Protein AF-A0A947HI06-F1 (afdb_monomer_lite)

Foldseek 3Di:
DDDDDDDDDDDDDDDDDDDPDDDDDDPPPPPPPPPPVPDPDPPDDPPPDDDDFDDDPPPVVVRVVVVVVVCVVVCVVVVCVVPPDDDDPVRVVVVVVVVVVVVVVVVVVVVVD

Secondary structure (DSSP, 8-state):
-------------------------------------------S------------TT-HHHHHHHHHHHHHHHTHHHHHHHHTS---HHHHHHHHHHHHHHHHHHHHHHH--

pLDDT: mean 72.9, std 17.94, range [40.53, 94.62]

Radius of gyration: 32.02 Å; chains: 1; bounding box: 57×72×74 Å

Sequence (113 aa):
MRKNTEESIESVDRGQDGPSGGDRGGDRPRRSGGSDRPKPQKRGDGQLRPLEIVVVDGDVERAIRALKREVGKEGILKALKRKRYYEKPSEARKRKQREAVRRRRRAERRTRK

Structure (mmCIF, N/CA/C/O backbone):
data_AF-A0A947HI06-F1
#
_entry.id   AF-A0A947HI06-F1
#
loop_
_atom_site.group_PDB
_atom_site.id
_atom_site.type_symbol
_atom_site.label_atom_id
_atom_site.label_alt_id
_atom_site.label_comp_id
_atom_site.label_asym_id
_atom_site.label_entity_id
_atom_site.label_seq_id
_atom_site.pdbx_PDB_ins_code
_atom_site.Cartn_x
_atom_site.Cartn_y
_atom_site.Cartn_z
_atom_site.occupancy
_atom_site.B_iso_or_equiv
_atom_site.auth_seq_id
_atom_site.auth_comp_id
_atom_site.auth_asym_id
_atom_site.auth_atom_id
_atom_site.pdbx_PDB_model_num
ATOM 1 N N . MET A 1 1 ? 15.960 53.984 47.310 1.00 40.53 1 MET A N 1
ATOM 2 C CA . MET A 1 1 ? 14.924 54.658 48.126 1.00 40.53 1 MET A CA 1
ATOM 3 C C . MET A 1 1 ? 13.952 55.367 47.194 1.00 40.53 1 MET A C 1
ATOM 5 O O . MET A 1 1 ? 14.369 55.860 46.159 1.00 40.53 1 MET A O 1
ATOM 9 N N . ARG A 1 2 ? 12.669 55.285 47.553 1.00 48.25 2 ARG A N 1
ATOM 10 C CA . ARG A 1 2 ? 11.437 55.608 46.810 1.00 48.25 2 ARG A CA 1
ATOM 11 C C . ARG A 1 2 ? 11.414 57.024 46.231 1.00 48.25 2 ARG A C 1
ATOM 13 O O . ARG A 1 2 ? 11.867 57.907 46.948 1.00 48.25 2 ARG A O 1
ATOM 20 N N . LYS A 1 3 ? 10.728 57.220 45.092 1.00 56.31 3 LYS A N 1
ATOM 21 C CA . LYS A 1 3 ? 9.552 58.114 44.966 1.00 56.31 3 LYS A CA 1
ATOM 22 C C . LYS A 1 3 ? 8.617 57.600 43.861 1.00 56.31 3 LYS A C 1
ATOM 24 O O . LYS A 1 3 ? 9.031 57.471 42.716 1.00 56.31 3 LYS A O 1
ATOM 29 N N . ASN A 1 4 ? 7.389 57.286 44.262 1.00 53.38 4 ASN A N 1
ATOM 30 C CA . ASN A 1 4 ? 6.222 57.148 43.397 1.00 53.38 4 ASN A CA 1
ATOM 31 C C . ASN A 1 4 ? 5.568 58.531 43.269 1.00 53.38 4 ASN A C 1
ATOM 33 O O . ASN A 1 4 ? 5.552 59.264 44.258 1.00 53.38 4 ASN A O 1
ATOM 37 N N . THR A 1 5 ? 4.985 58.809 42.108 1.00 63.81 5 THR A N 1
ATOM 38 C CA . THR A 1 5 ? 3.929 59.806 41.842 1.00 63.81 5 THR A CA 1
ATOM 39 C C . THR A 1 5 ? 3.149 59.229 40.656 1.00 63.81 5 THR A C 1
ATOM 41 O O . THR A 1 5 ? 3.740 59.005 39.604 1.00 63.81 5 THR A O 1
ATOM 44 N N . GLU A 1 6 ? 2.022 58.566 40.914 1.00 53.69 6 GLU A N 1
ATOM 45 C CA . GLU A 1 6 ? 0.669 59.126 40.750 1.00 53.69 6 GLU A CA 1
ATOM 46 C C . GLU A 1 6 ? 0.351 59.478 39.295 1.00 53.69 6 GLU A C 1
ATOM 48 O O . GLU A 1 6 ? 0.750 60.523 38.804 1.00 53.69 6 GLU A O 1
ATOM 53 N N . GLU A 1 7 ? -0.432 58.615 38.647 1.00 55.97 7 GLU A N 1
ATOM 54 C CA . GLU A 1 7 ? -1.573 59.074 37.858 1.00 55.97 7 GLU A CA 1
ATOM 55 C C . GLU A 1 7 ? -2.698 58.041 37.988 1.00 55.97 7 GLU A C 1
ATOM 57 O O . GLU A 1 7 ? -2.598 56.883 37.579 1.00 55.97 7 GLU A O 1
ATOM 62 N N . SER A 1 8 ? -3.741 58.485 38.678 1.00 51.66 8 SER A N 1
ATOM 63 C CA . SER A 1 8 ? -5.044 57.858 38.813 1.00 51.66 8 SER A CA 1
ATOM 64 C C . SER A 1 8 ? -5.800 57.971 37.498 1.00 51.66 8 SER A C 1
ATOM 66 O O . SER A 1 8 ? -5.898 59.080 36.984 1.00 51.66 8 SER A O 1
ATOM 68 N N . ILE A 1 9 ? -6.444 56.897 37.028 1.00 59.78 9 ILE A N 1
ATOM 69 C CA . ILE A 1 9 ? -7.741 57.043 36.356 1.00 59.78 9 ILE A CA 1
ATOM 70 C C . ILE A 1 9 ? -8.676 55.907 36.786 1.00 59.78 9 ILE A C 1
ATOM 72 O O . ILE A 1 9 ? -8.352 54.722 36.758 1.00 59.78 9 ILE A O 1
ATOM 76 N N . GLU A 1 10 ? -9.819 56.377 37.252 1.00 49.62 10 GLU A N 1
ATOM 77 C CA . GLU A 1 10 ? -10.992 55.758 37.842 1.00 49.62 10 GLU A CA 1
ATOM 78 C C . GLU A 1 10 ? -11.943 55.156 36.782 1.00 49.62 10 GLU A C 1
ATOM 80 O O . GLU A 1 10 ? -11.725 55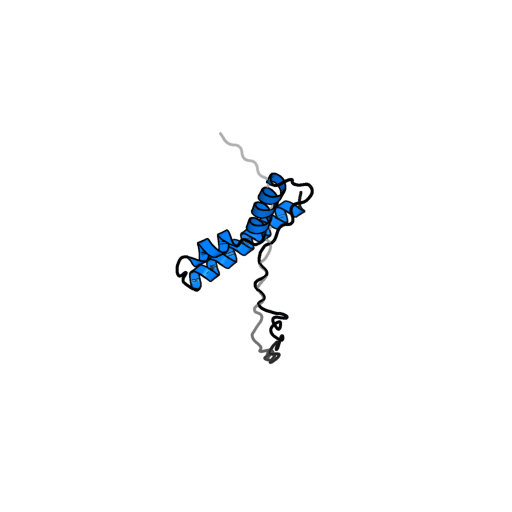.308 35.582 1.00 49.62 10 GLU A O 1
ATOM 85 N N . SER A 1 11 ? -13.047 54.566 37.262 1.00 43.69 11 SER A N 1
ATOM 86 C CA . SER A 1 11 ? -14.223 53.985 36.576 1.00 43.69 11 SER A CA 1
ATOM 87 C C . SER A 1 11 ? -14.065 52.500 36.208 1.00 43.69 11 SER A C 1
ATOM 89 O O . SER A 1 11 ? -13.339 52.123 35.300 1.00 43.69 11 SER A O 1
ATOM 91 N N . VAL A 1 12 ? -14.582 51.545 36.991 1.00 60.62 12 VAL A N 1
ATOM 92 C CA . VAL A 1 12 ? -15.998 51.294 37.328 1.00 60.62 12 VAL A CA 1
ATOM 93 C C . VAL A 1 12 ? -16.856 51.347 36.072 1.00 60.62 12 VAL A C 1
ATOM 95 O O . VAL A 1 12 ? -17.376 52.400 35.721 1.00 60.62 12 VAL A O 1
ATOM 98 N N . ASP A 1 13 ? -17.050 50.194 35.430 1.00 48.00 13 ASP A N 1
ATOM 99 C CA . ASP A 1 13 ? -18.249 50.011 34.629 1.00 48.00 13 ASP A CA 1
ATOM 100 C C . ASP A 1 13 ? -18.931 48.676 34.912 1.00 48.00 13 ASP A C 1
ATOM 102 O O . ASP A 1 13 ? -18.331 47.676 35.311 1.00 48.00 13 ASP A O 1
ATOM 106 N N . ARG A 1 14 ? -20.248 48.800 34.834 1.00 51.97 14 ARG A N 1
ATOM 107 C CA . ARG A 1 14 ? -21.291 48.041 35.499 1.00 51.97 14 ARG A CA 1
ATOM 108 C C . ARG A 1 14 ? -21.419 46.620 34.979 1.00 51.97 14 ARG A C 1
ATOM 110 O O . ARG A 1 14 ? -21.137 46.317 33.823 1.00 51.97 14 ARG A O 1
ATOM 117 N N . GLY A 1 15 ? -21.955 45.777 35.858 1.00 46.88 15 GLY A N 1
ATOM 118 C CA . GLY A 1 15 ? -22.520 44.498 35.474 1.00 46.88 15 GLY A CA 1
ATOM 119 C C . GLY A 1 15 ? -23.506 44.651 34.320 1.00 46.88 15 GLY A C 1
ATOM 120 O O . GLY A 1 15 ? -24.252 45.628 34.243 1.00 46.88 15 GLY A O 1
ATOM 121 N N . GLN A 1 16 ? -23.512 43.652 33.448 1.00 51.59 16 GLN A N 1
ATOM 122 C CA . GLN A 1 16 ? -24.706 43.316 32.701 1.00 51.59 16 GLN A CA 1
ATOM 123 C C . GLN A 1 16 ? -24.992 41.833 32.876 1.00 51.59 16 GLN A C 1
ATOM 125 O O . GLN A 1 16 ? -24.163 40.956 32.629 1.00 51.59 16 GLN A O 1
ATOM 130 N N . ASP A 1 17 ? -26.189 41.648 33.398 1.00 47.28 17 ASP A N 1
ATOM 131 C CA . ASP A 1 17 ? -26.960 40.451 33.635 1.00 47.28 17 ASP A CA 1
ATOM 132 C C . ASP A 1 17 ? -26.932 39.456 32.469 1.00 47.28 17 ASP A C 1
ATOM 134 O O . ASP A 1 17 ? -26.893 39.814 31.289 1.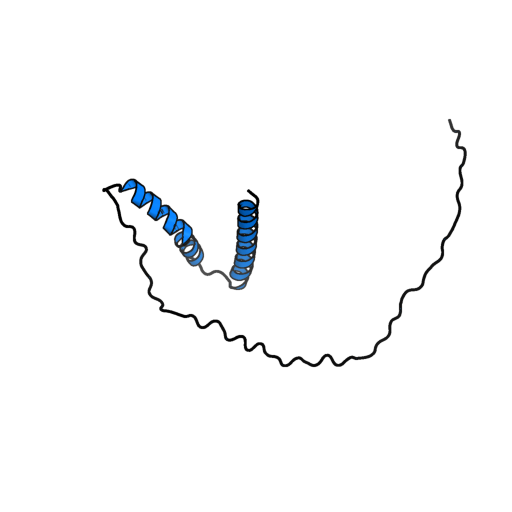00 47.28 17 ASP A O 1
ATOM 138 N N . GLY A 1 18 ? -26.965 38.168 32.811 1.00 48.00 18 GLY A N 1
ATOM 139 C CA . GLY A 1 18 ? -27.058 37.095 31.829 1.00 48.00 18 GLY A CA 1
ATOM 140 C C . GLY A 1 18 ? -28.452 36.979 31.198 1.00 48.00 18 GLY A C 1
ATOM 141 O O . GLY A 1 18 ? -29.441 37.412 31.785 1.00 48.00 18 GLY A O 1
ATOM 142 N N . PRO A 1 19 ? -28.582 36.309 30.042 1.00 55.12 19 PRO A N 1
ATOM 143 C CA . PRO A 1 19 ? -29.878 35.846 29.578 1.00 55.12 19 PRO A CA 1
ATOM 144 C C . PRO A 1 19 ? -30.221 34.488 30.209 1.00 55.12 19 PRO A C 1
ATOM 146 O O . PRO A 1 19 ? -29.782 33.428 29.757 1.00 55.12 19 PRO A O 1
ATOM 149 N N . SER A 1 20 ? -31.077 34.526 31.231 1.00 54.81 20 SER A N 1
ATOM 150 C CA . SER A 1 20 ? -31.980 33.434 31.599 1.00 54.81 20 SER A CA 1
ATOM 151 C C . SER A 1 20 ? -33.056 33.278 30.511 1.00 54.81 20 SER A C 1
ATOM 153 O O . SER A 1 20 ? -34.177 33.767 30.613 1.00 54.81 20 SER A O 1
ATOM 155 N N . GLY A 1 21 ? -32.698 32.610 29.414 1.00 46.25 21 GLY A N 1
ATOM 156 C CA . GLY A 1 21 ? -33.636 32.218 28.362 1.00 46.25 21 GLY A CA 1
ATOM 157 C C . GLY A 1 21 ? -34.296 30.884 28.695 1.00 46.25 21 GLY A C 1
ATOM 158 O O . GLY A 1 21 ? -33.662 29.838 28.579 1.00 46.25 21 GLY A O 1
ATOM 159 N N . GLY A 1 22 ? -35.552 30.945 29.131 1.00 44.47 22 GLY A N 1
ATOM 160 C CA . GLY A 1 22 ? -36.364 29.803 29.527 1.00 44.47 22 GLY A CA 1
ATOM 161 C C . GLY A 1 22 ? -36.646 28.774 28.429 1.00 44.47 22 GLY A C 1
ATOM 162 O O . GLY A 1 22 ? -36.708 29.059 27.234 1.00 44.47 22 GLY A O 1
ATOM 163 N N . ASP A 1 23 ? -36.863 27.565 28.932 1.00 51.19 23 ASP A N 1
ATOM 164 C CA . ASP A 1 23 ? -37.594 26.442 28.361 1.00 51.19 23 ASP A CA 1
ATOM 165 C C . ASP A 1 23 ? -38.827 26.888 27.558 1.00 51.19 23 ASP A C 1
ATOM 167 O O . ASP A 1 23 ? -39.677 27.570 28.128 1.00 51.19 23 ASP A O 1
ATOM 171 N N . ARG A 1 24 ? -38.927 26.505 26.272 1.00 48.47 24 ARG A N 1
ATOM 172 C CA . ARG A 1 24 ? -40.134 25.888 25.678 1.00 48.47 24 ARG A CA 1
ATOM 173 C C . ARG A 1 24 ? -39.752 25.030 24.480 1.00 48.47 24 ARG A C 1
ATOM 175 O O . ARG A 1 24 ? -39.074 25.478 23.555 1.00 48.47 24 ARG A O 1
ATOM 182 N N . GLY A 1 25 ? -40.238 23.795 24.513 1.00 46.88 25 GLY A N 1
ATOM 183 C CA . GLY A 1 25 ? -40.142 22.816 23.445 1.00 46.88 25 GLY A CA 1
ATOM 184 C C . GLY A 1 25 ? -40.464 23.378 22.062 1.00 46.88 25 GLY A C 1
ATOM 185 O O . GLY A 1 25 ? -41.522 23.946 21.812 1.00 46.88 25 GLY A O 1
ATOM 186 N N . GLY A 1 26 ? -39.539 23.139 21.142 1.00 41.41 26 GLY A N 1
ATOM 187 C CA . GLY A 1 26 ? -39.890 22.861 19.764 1.00 41.41 26 GLY A CA 1
ATOM 188 C C . GLY A 1 26 ? -39.692 21.371 19.570 1.00 41.41 26 GLY A C 1
ATOM 189 O O . GLY A 1 26 ? -38.554 20.897 19.645 1.00 41.41 26 GLY A O 1
ATOM 190 N N . ASP A 1 27 ? -40.783 20.644 19.334 1.00 50.25 27 ASP A N 1
ATOM 191 C CA . ASP A 1 27 ? -40.749 19.346 18.678 1.00 50.25 27 ASP A CA 1
ATOM 192 C C . ASP A 1 27 ? -39.898 19.490 17.417 1.00 50.25 27 ASP A C 1
ATOM 194 O O . ASP A 1 27 ? -40.357 19.939 16.366 1.00 50.25 27 ASP A O 1
ATOM 198 N N . ARG A 1 28 ? -38.607 19.157 17.512 1.00 49.00 28 ARG A N 1
ATOM 199 C CA . ARG A 1 28 ? -37.805 18.954 16.313 1.00 49.00 28 ARG A CA 1
ATOM 200 C C . ARG A 1 28 ? -38.497 17.795 15.615 1.00 49.00 28 ARG A C 1
ATOM 202 O O . ARG A 1 28 ? -38.548 16.719 16.222 1.00 49.00 28 ARG A O 1
ATOM 209 N N . PRO A 1 29 ? -39.026 17.960 14.389 1.00 51.72 29 PRO A N 1
ATOM 210 C CA . PRO A 1 29 ? -39.558 16.818 13.680 1.00 51.72 29 PRO A CA 1
ATOM 211 C C . PRO A 1 29 ? -38.440 15.785 13.667 1.00 51.72 29 PRO A C 1
ATOM 213 O O . PRO A 1 29 ? -37.315 16.074 13.240 1.00 51.72 29 PRO A O 1
ATOM 216 N N . ARG A 1 30 ? -38.729 14.598 14.214 1.00 51.62 30 ARG A N 1
ATOM 217 C CA . ARG A 1 30 ? -37.920 13.410 13.979 1.00 51.62 30 ARG A CA 1
ATOM 218 C C . ARG A 1 30 ? -37.912 13.292 12.470 1.00 51.62 30 ARG A C 1
ATOM 220 O O . ARG A 1 30 ? -38.878 12.807 11.896 1.00 51.62 30 ARG A O 1
ATOM 227 N N . ARG A 1 31 ? -36.887 13.841 11.817 1.00 45.19 31 ARG A N 1
ATOM 228 C CA . ARG A 1 31 ? -36.716 13.713 10.381 1.00 45.19 31 ARG A CA 1
ATOM 229 C C . ARG A 1 31 ? -36.430 12.238 10.175 1.00 45.19 31 ARG A C 1
ATOM 231 O O . ARG A 1 31 ? -35.279 11.817 10.139 1.00 45.19 31 ARG A O 1
ATOM 238 N N . SER A 1 32 ? -37.499 11.463 10.051 1.00 51.28 32 SER A N 1
ATOM 239 C CA . SER A 1 32 ? -37.579 10.140 9.453 1.00 51.28 32 SER A CA 1
ATOM 240 C C . SER A 1 32 ? -37.278 10.262 7.958 1.00 51.28 32 SER A C 1
ATOM 242 O O . SER A 1 32 ? -37.974 9.743 7.104 1.00 51.28 32 SER A O 1
ATOM 244 N N . GLY A 1 33 ? -36.215 10.988 7.625 1.00 49.34 33 GLY A N 1
ATOM 245 C CA . GLY A 1 33 ? -35.511 10.848 6.377 1.00 49.34 33 GLY A CA 1
ATOM 246 C C . GLY A 1 33 ? -34.368 9.916 6.692 1.00 49.34 33 GLY A C 1
ATOM 247 O O . GLY A 1 33 ? -33.236 10.374 6.863 1.00 49.34 33 GLY A O 1
ATOM 248 N N . GLY A 1 34 ? -34.681 8.623 6.827 1.00 54.88 34 GLY A N 1
ATOM 249 C CA . GLY A 1 34 ? -33.689 7.598 6.573 1.00 54.88 34 GLY A CA 1
ATOM 250 C C . GLY A 1 34 ? -33.02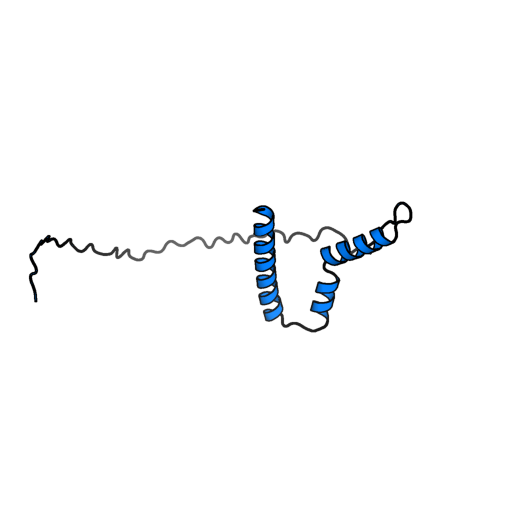6 8.011 5.273 1.00 54.88 34 GLY A C 1
ATOM 251 O O . GLY A 1 34 ? -33.673 8.126 4.236 1.00 54.88 34 GLY A O 1
ATOM 252 N N . SER A 1 35 ? -31.755 8.388 5.355 1.00 55.56 35 SER A N 1
ATOM 253 C CA . SER A 1 35 ? -30.960 8.478 4.153 1.00 55.56 35 SER A CA 1
ATOM 254 C C . SER A 1 35 ? -30.791 7.032 3.723 1.00 55.56 35 SER A C 1
ATOM 256 O O . SER A 1 35 ? -29.789 6.391 4.038 1.00 55.56 35 SER A O 1
ATOM 258 N N . ASP A 1 36 ? -31.789 6.526 2.998 1.00 60.59 36 ASP A N 1
ATOM 259 C CA . ASP A 1 36 ? -31.669 5.441 2.036 1.00 60.59 36 ASP A CA 1
ATOM 260 C C . ASP A 1 36 ? -30.725 5.925 0.943 1.00 60.59 36 ASP A C 1
ATOM 262 O O . ASP A 1 36 ? -31.051 6.029 -0.233 1.00 60.59 36 ASP A O 1
ATOM 266 N N . ARG A 1 37 ? -29.518 6.314 1.355 1.00 59.72 37 ARG A N 1
ATOM 267 C CA . ARG A 1 37 ? -28.411 6.534 0.473 1.00 59.72 37 ARG A CA 1
ATOM 268 C C . ARG A 1 37 ? -28.136 5.130 -0.027 1.00 59.72 37 ARG A C 1
ATOM 270 O O . ARG A 1 37 ? -27.672 4.310 0.777 1.00 59.72 37 ARG A O 1
ATOM 277 N N . PRO A 1 38 ? -28.467 4.814 -1.292 1.00 62.00 38 PRO A N 1
ATOM 278 C CA . PRO A 1 38 ? -28.214 3.488 -1.807 1.00 62.00 38 PRO A CA 1
ATOM 279 C C . PRO A 1 38 ? -26.733 3.232 -1.567 1.00 62.00 38 PRO A C 1
ATOM 281 O O . PRO A 1 38 ? -25.881 4.043 -1.954 1.00 62.00 38 PRO A O 1
ATOM 284 N N . LYS A 1 39 ? -26.425 2.161 -0.821 1.00 61.66 39 LYS A N 1
ATOM 285 C CA . LYS A 1 39 ? -25.036 1.730 -0.647 1.00 61.66 39 LYS A CA 1
ATOM 286 C C . LYS A 1 39 ? -24.451 1.702 -2.056 1.00 61.66 39 LYS A C 1
ATOM 288 O O . LYS A 1 39 ? -25.112 1.129 -2.924 1.00 61.66 39 LYS A O 1
ATOM 293 N N . PRO A 1 40 ? -23.291 2.339 -2.312 1.00 64.94 40 PRO A N 1
ATOM 294 C CA . PRO A 1 40 ? -22.706 2.323 -3.640 1.00 64.94 40 PRO A CA 1
ATOM 295 C C . PRO A 1 40 ? -22.591 0.858 -4.043 1.00 64.94 40 PRO A C 1
ATOM 297 O O . PRO A 1 40 ? -21.834 0.101 -3.428 1.00 64.94 40 PRO A O 1
ATOM 300 N N . GLN A 1 41 ? -23.435 0.447 -4.993 1.00 63.25 41 GLN A N 1
ATOM 301 C CA . GLN A 1 41 ? -23.397 -0.886 -5.563 1.00 63.25 41 GLN A CA 1
ATOM 302 C C . GLN A 1 41 ? -21.961 -1.042 -6.045 1.00 63.25 41 GLN A C 1
ATOM 304 O O . GLN A 1 41 ? -21.483 -0.202 -6.812 1.00 63.25 41 GLN A O 1
ATOM 309 N N . LYS A 1 42 ? -21.237 -2.028 -5.503 1.00 59.31 42 LYS A N 1
ATOM 310 C CA . LYS A 1 42 ? -19.898 -2.374 -5.978 1.00 59.31 42 LYS A CA 1
ATOM 311 C C . LYS A 1 42 ? -20.062 -2.775 -7.439 1.00 59.31 42 LYS A C 1
ATOM 313 O O . LYS A 1 42 ? -20.388 -3.920 -7.727 1.00 59.31 42 LYS A O 1
ATOM 318 N N . ARG A 1 43 ? -19.942 -1.801 -8.341 1.00 55.16 43 ARG A N 1
ATOM 319 C CA . ARG A 1 43 ? -19.933 -2.048 -9.772 1.00 55.16 43 ARG A CA 1
ATOM 320 C C . ARG A 1 43 ? -18.651 -2.804 -10.047 1.00 55.16 43 ARG A C 1
ATOM 322 O O . ARG A 1 43 ? -17.573 -2.272 -9.801 1.00 55.16 43 ARG A O 1
ATOM 329 N N . GLY A 1 44 ? -18.824 -4.020 -10.531 1.00 49.47 44 GLY A N 1
ATOM 330 C CA . GLY A 1 44 ? -17.812 -4.664 -11.333 1.00 49.47 44 GLY A CA 1
ATOM 331 C C . GLY A 1 44 ? -16.874 -5.595 -10.582 1.00 49.47 44 GLY A C 1
ATOM 332 O O . GLY A 1 44 ? -16.012 -5.166 -9.820 1.00 49.47 44 GLY A O 1
ATOM 333 N N . ASP A 1 45 ? -17.115 -6.882 -10.834 1.00 57.94 45 ASP A N 1
ATOM 334 C CA . ASP A 1 45 ? -16.126 -7.907 -11.162 1.00 57.94 45 ASP A CA 1
ATOM 335 C C . ASP A 1 45 ? -14.850 -7.980 -10.311 1.00 57.94 45 ASP A C 1
ATOM 337 O O . ASP A 1 45 ? -13.846 -7.316 -10.541 1.00 57.94 45 ASP A O 1
ATOM 341 N N . GLY A 1 46 ? -14.862 -8.929 -9.368 1.00 55.78 46 GLY A N 1
ATOM 342 C CA . GLY A 1 46 ? -13.694 -9.425 -8.638 1.00 55.78 46 GLY A CA 1
ATOM 343 C C . GLY A 1 46 ? -12.672 -10.164 -9.511 1.00 55.78 46 GLY A C 1
ATOM 344 O O . GLY A 1 46 ? -12.126 -11.174 -9.076 1.00 55.78 46 GLY A O 1
ATOM 345 N N . GLN A 1 47 ? -12.405 -9.681 -10.724 1.00 57.91 47 GLN A N 1
ATOM 346 C CA . GLN A 1 47 ? -11.258 -10.114 -11.504 1.00 57.91 47 GLN A CA 1
ATOM 347 C C . GLN A 1 47 ? -10.005 -9.570 -10.817 1.00 57.91 47 GLN A C 1
ATOM 349 O O . GLN A 1 47 ? -9.684 -8.383 -10.888 1.00 57.91 47 GLN A O 1
ATOM 354 N N . LEU A 1 48 ? -9.313 -10.454 -10.101 1.00 59.06 48 LEU A N 1
ATOM 355 C CA . LEU A 1 48 ? -7.946 -10.238 -9.648 1.00 59.06 48 LEU A CA 1
ATOM 356 C C . LEU A 1 48 ? -7.071 -10.113 -10.897 1.00 59.06 48 LEU A C 1
ATOM 358 O O . LEU A 1 48 ? -6.528 -11.103 -11.376 1.00 59.06 48 LEU A O 1
ATOM 362 N N . ARG A 1 49 ? -6.988 -8.907 -11.465 1.00 75.19 49 ARG A N 1
ATOM 363 C CA . ARG A 1 49 ? -6.066 -8.648 -12.567 1.00 75.19 49 ARG A CA 1
ATOM 364 C C . ARG A 1 49 ? -4.644 -8.787 -12.019 1.00 75.19 49 ARG A C 1
ATOM 366 O O . ARG A 1 49 ? -4.324 -8.107 -11.038 1.00 75.19 49 ARG A O 1
ATOM 373 N N . PRO A 1 50 ? -3.820 -9.688 -12.572 1.00 78.31 50 PRO A N 1
ATOM 374 C CA . PRO A 1 50 ? -2.425 -9.779 -12.178 1.00 78.31 50 PRO A CA 1
ATOM 375 C C . PRO A 1 50 ? -1.702 -8.474 -12.535 1.00 78.31 50 PRO A C 1
ATOM 377 O O . PRO A 1 50 ? -2.078 -7.764 -13.467 1.00 78.31 50 PRO A O 1
ATOM 380 N N . LEU A 1 51 ? -0.673 -8.136 -11.757 1.00 84.50 51 LEU A N 1
ATOM 381 C CA . LEU A 1 51 ? 0.161 -6.973 -12.038 1.00 84.50 51 LEU A CA 1
ATOM 382 C C . LEU A 1 51 ? 1.129 -7.327 -13.174 1.00 84.50 51 LEU A C 1
ATOM 384 O O . LEU A 1 51 ? 2.050 -8.118 -12.972 1.00 84.50 51 LEU A O 1
ATOM 388 N N . GLU A 1 52 ? 0.926 -6.728 -14.341 1.00 86.38 52 GLU A N 1
ATOM 389 C CA . GLU A 1 52 ? 1.718 -6.979 -15.548 1.00 86.38 52 GLU A CA 1
ATOM 390 C C . GLU A 1 52 ? 2.552 -5.755 -15.929 1.00 86.38 52 GLU A C 1
ATOM 392 O O . GLU A 1 52 ? 2.115 -4.612 -15.771 1.00 86.38 52 GLU A O 1
ATOM 397 N N . ILE A 1 53 ? 3.767 -5.992 -16.435 1.00 86.31 53 ILE A N 1
ATOM 398 C CA . ILE A 1 53 ? 4.654 -4.941 -16.944 1.00 86.31 53 ILE A CA 1
ATOM 399 C C . ILE A 1 53 ? 5.264 -5.388 -18.258 1.00 86.31 53 ILE A C 1
ATOM 401 O O . ILE A 1 53 ? 5.952 -6.403 -18.322 1.00 86.31 53 ILE A O 1
ATOM 405 N N . VAL A 1 54 ? 5.025 -4.584 -19.290 1.00 88.50 54 VAL A N 1
ATOM 406 C CA . VAL A 1 54 ? 5.609 -4.769 -20.615 1.00 88.50 54 VAL A CA 1
ATOM 407 C C . VAL A 1 54 ? 7.019 -4.192 -20.615 1.00 88.50 54 VAL A C 1
ATOM 409 O O . VAL A 1 54 ? 7.237 -3.050 -20.203 1.00 88.50 54 VAL A O 1
ATOM 412 N N . VAL A 1 55 ? 7.976 -4.992 -21.073 1.00 90.88 55 VAL A N 1
ATOM 413 C CA . VAL A 1 55 ? 9.347 -4.543 -21.318 1.00 90.88 55 VAL A CA 1
ATOM 414 C C . VAL A 1 55 ? 9.395 -3.954 -22.721 1.00 90.88 55 VAL A C 1
ATOM 416 O O . VAL A 1 55 ? 8.991 -4.609 -23.678 1.00 90.88 55 VAL A O 1
ATOM 419 N N . VAL A 1 56 ? 9.875 -2.720 -22.836 1.00 87.81 56 VAL A N 1
ATOM 420 C CA . VAL A 1 56 ? 10.067 -2.038 -24.120 1.00 87.81 56 VAL A CA 1
ATOM 421 C C . VAL A 1 56 ? 11.570 -1.971 -24.385 1.00 87.81 56 VAL A C 1
ATOM 423 O O . VAL A 1 56 ? 12.342 -1.746 -23.452 1.00 87.81 56 VAL A O 1
ATOM 426 N N . ASP A 1 57 ? 11.980 -2.231 -25.627 1.00 83.88 57 ASP A N 1
ATOM 427 C CA . ASP A 1 57 ? 13.370 -2.136 -26.106 1.00 83.88 57 ASP A CA 1
ATOM 428 C C . ASP A 1 57 ? 14.399 -3.017 -25.365 1.00 83.88 57 ASP A C 1
ATOM 430 O O . ASP A 1 57 ? 15.596 -2.747 -25.386 1.00 83.88 57 ASP A O 1
ATOM 434 N N . GLY A 1 58 ? 13.951 -4.079 -24.687 1.00 86.00 58 GLY A N 1
ATOM 435 C CA . GLY A 1 58 ? 14.836 -4.986 -23.944 1.00 86.00 58 GLY A CA 1
ATOM 436 C C . GLY A 1 58 ? 15.398 -4.417 -22.632 1.00 86.00 58 GLY A C 1
ATOM 437 O O . GLY A 1 58 ? 16.221 -5.074 -21.995 1.00 86.00 58 GLY A O 1
ATOM 438 N N . ASP A 1 59 ? 14.946 -3.242 -22.177 1.00 88.25 59 ASP A N 1
ATOM 439 C CA . ASP A 1 59 ? 15.395 -2.637 -20.914 1.00 88.25 59 ASP A CA 1
ATOM 440 C C . ASP A 1 59 ? 14.714 -3.293 -19.695 1.00 88.25 59 ASP A C 1
ATOM 442 O O . ASP A 1 59 ? 13.691 -2.845 -19.157 1.00 88.25 59 ASP A O 1
ATOM 446 N N . VAL A 1 60 ? 15.312 -4.397 -19.247 1.00 88.19 60 VAL A N 1
ATOM 447 C CA . VAL A 1 60 ? 14.842 -5.188 -18.102 1.00 88.19 60 VAL A CA 1
ATOM 448 C C . VAL A 1 60 ? 14.979 -4.423 -16.782 1.00 88.19 60 VAL A C 1
ATOM 450 O O . VAL A 1 60 ? 14.122 -4.537 -15.899 1.00 88.19 60 VAL A O 1
ATOM 453 N N . GLU A 1 61 ? 16.019 -3.605 -16.620 1.00 89.69 61 GLU A N 1
ATOM 454 C CA . GLU A 1 61 ? 16.224 -2.848 -15.384 1.00 89.69 61 GLU A CA 1
ATOM 455 C C . GLU A 1 61 ? 15.096 -1.852 -15.140 1.00 89.69 61 GLU A C 1
ATOM 457 O O . GLU A 1 61 ? 14.579 -1.732 -14.018 1.00 89.69 61 GLU A O 1
ATOM 462 N N . ARG A 1 62 ? 14.684 -1.145 -16.193 1.00 89.62 62 ARG A N 1
ATOM 463 C CA . ARG A 1 62 ? 13.571 -0.205 -16.131 1.00 89.62 62 ARG A CA 1
ATOM 464 C C . ARG A 1 62 ? 12.263 -0.912 -15.806 1.00 89.62 62 ARG A C 1
ATOM 466 O O . ARG A 1 62 ? 11.517 -0.414 -14.957 1.00 89.62 62 ARG A O 1
ATOM 473 N N . ALA A 1 63 ? 12.016 -2.083 -16.390 1.00 89.38 63 ALA A N 1
ATOM 474 C CA . ALA A 1 63 ? 10.838 -2.890 -16.083 1.00 89.38 63 ALA A CA 1
ATOM 475 C C . ALA A 1 63 ? 10.801 -3.320 -14.605 1.00 89.38 63 ALA A C 1
ATOM 477 O O . ALA A 1 63 ? 9.781 -3.154 -13.932 1.00 89.38 63 ALA A O 1
ATOM 478 N N . ILE A 1 64 ? 11.930 -3.762 -14.040 1.00 90.69 64 ILE A N 1
ATOM 479 C CA . ILE A 1 64 ? 12.026 -4.130 -12.617 1.00 90.69 64 ILE A CA 1
ATOM 480 C C . ILE A 1 64 ? 11.769 -2.918 -11.710 1.00 90.69 64 ILE A C 1
ATOM 482 O O . ILE A 1 64 ? 11.085 -3.025 -10.683 1.00 90.69 64 ILE A O 1
ATOM 486 N N . ARG A 1 65 ? 12.303 -1.742 -12.059 1.00 90.81 65 ARG A N 1
ATOM 487 C CA . ARG A 1 65 ? 12.061 -0.504 -11.296 1.00 90.81 65 ARG A CA 1
ATOM 488 C C . ARG A 1 65 ? 10.592 -0.085 -11.367 1.00 90.81 65 ARG A C 1
ATOM 490 O O . ARG A 1 65 ? 10.022 0.292 -10.339 1.00 90.81 65 ARG A O 1
ATOM 497 N N . ALA A 1 66 ? 9.971 -0.189 -12.541 1.00 90.44 66 ALA A N 1
ATOM 498 C CA . ALA A 1 66 ? 8.545 0.064 -12.725 1.00 90.44 66 ALA A CA 1
ATOM 499 C C . ALA A 1 66 ? 7.692 -0.903 -11.885 1.00 90.44 66 ALA A C 1
ATOM 501 O O . ALA A 1 66 ? 6.782 -0.454 -11.186 1.00 90.44 66 ALA A O 1
ATOM 502 N N . LEU A 1 67 ? 8.065 -2.188 -11.832 1.00 90.56 67 LEU A N 1
ATOM 503 C CA . LEU A 1 67 ? 7.394 -3.203 -11.013 1.00 90.56 67 LEU A CA 1
ATOM 504 C C . LEU A 1 67 ? 7.409 -2.846 -9.542 1.00 90.56 67 LEU A C 1
ATOM 506 O O . LEU A 1 67 ? 6.366 -2.785 -8.894 1.00 90.56 67 LEU A O 1
ATOM 510 N N . LYS A 1 68 ? 8.590 -2.529 -9.015 1.00 90.19 68 LYS A N 1
ATOM 511 C CA . LYS A 1 68 ? 8.738 -2.118 -7.616 1.00 90.19 68 LYS A CA 1
ATOM 512 C C . LYS A 1 68 ? 7.884 -0.888 -7.296 1.00 90.19 68 LYS A C 1
ATOM 514 O O . LYS A 1 68 ? 7.309 -0.808 -6.206 1.00 90.19 68 LYS A O 1
ATOM 519 N N . ARG A 1 69 ? 7.774 0.060 -8.232 1.00 90.56 69 ARG A N 1
ATOM 520 C CA . ARG A 1 69 ? 6.958 1.268 -8.066 1.00 90.56 69 ARG A CA 1
ATOM 521 C C . ARG A 1 69 ? 5.464 0.955 -8.047 1.00 90.56 69 ARG A C 1
ATOM 523 O O . ARG A 1 69 ? 4.782 1.441 -7.143 1.00 90.56 69 ARG A O 1
ATOM 530 N N . GLU A 1 70 ? 4.964 0.156 -8.985 1.00 89.50 70 GLU A N 1
ATOM 531 C CA . GLU A 1 70 ? 3.537 -0.179 -9.046 1.00 89.50 70 GLU A CA 1
ATOM 532 C C . GLU A 1 70 ? 3.105 -1.100 -7.895 1.00 89.50 70 GLU A C 1
ATOM 534 O O . GLU A 1 70 ? 2.128 -0.794 -7.209 1.00 89.50 70 GLU A O 1
ATOM 539 N N . VAL A 1 71 ? 3.920 -2.093 -7.514 1.00 90.06 71 VAL A N 1
ATOM 540 C CA . VAL A 1 71 ? 3.707 -2.890 -6.285 1.00 90.06 71 VAL A CA 1
ATOM 541 C C . VAL A 1 71 ? 3.621 -1.992 -5.041 1.00 90.06 71 VAL A C 1
ATOM 543 O O . VAL A 1 71 ? 2.794 -2.202 -4.145 1.00 90.06 71 VAL A O 1
ATOM 546 N N . GLY A 1 72 ? 4.475 -0.967 -4.965 1.00 87.00 72 GLY A N 1
ATOM 547 C CA . GLY A 1 72 ? 4.470 0.006 -3.873 1.00 87.00 72 GLY A CA 1
ATOM 548 C C . GLY A 1 72 ? 3.234 0.913 -3.860 1.00 87.00 72 GLY A C 1
ATOM 549 O O . GLY A 1 72 ? 2.769 1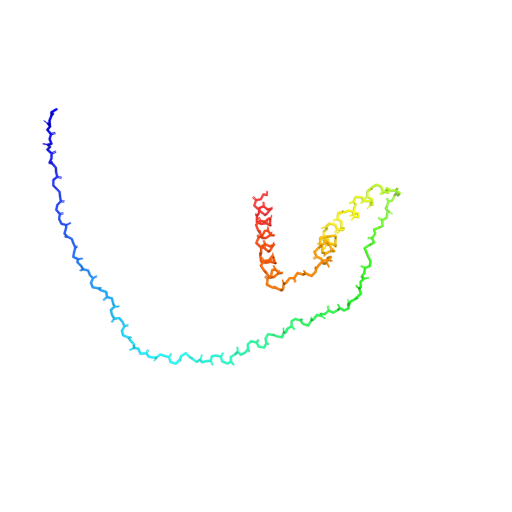.293 -2.781 1.00 87.00 72 GLY A O 1
ATOM 550 N N . LYS A 1 73 ? 2.692 1.247 -5.035 1.00 86.62 73 LYS A N 1
ATOM 551 C CA . LYS A 1 73 ? 1.517 2.112 -5.215 1.00 86.62 73 LYS A CA 1
ATOM 552 C C . LYS A 1 73 ? 0.220 1.388 -4.871 1.00 86.62 73 LYS A C 1
ATOM 554 O O . LYS A 1 73 ? -0.600 1.954 -4.148 1.00 86.62 73 LYS A O 1
ATOM 559 N N . GLU A 1 74 ? 0.074 0.141 -5.312 1.00 85.06 74 GLU A N 1
ATOM 560 C CA . GLU A 1 74 ? -1.045 -0.716 -4.912 1.00 85.06 74 GLU A CA 1
ATOM 561 C C . GLU A 1 74 ? -0.986 -1.074 -3.422 1.00 85.06 74 GLU A C 1
ATOM 563 O O . GLU A 1 74 ? -2.006 -1.286 -2.765 1.00 85.06 74 GLU A O 1
ATOM 568 N N . GLY A 1 75 ? 0.218 -1.083 -2.841 1.00 85.44 75 GLY A N 1
ATOM 569 C CA . GLY A 1 75 ? 0.408 -1.322 -1.415 1.00 85.44 75 GLY A CA 1
ATOM 570 C C . GLY A 1 75 ? 0.180 -2.780 -1.015 1.00 85.44 75 GLY A C 1
ATOM 571 O O . GLY A 1 75 ? -0.038 -3.051 0.171 1.00 85.44 75 GLY A O 1
ATOM 572 N N . ILE A 1 76 ? 0.278 -3.710 -1.974 1.00 85.81 76 ILE A N 1
ATOM 573 C CA . ILE A 1 76 ? 0.080 -5.157 -1.795 1.00 85.81 76 ILE A CA 1
ATOM 574 C C . ILE A 1 76 ? 0.933 -5.665 -0.630 1.00 85.81 76 ILE A C 1
ATOM 576 O O . ILE A 1 76 ? 0.416 -6.252 0.317 1.00 85.81 76 ILE A O 1
ATOM 580 N N . LEU A 1 77 ? 2.230 -5.345 -0.619 1.00 84.75 77 LEU A N 1
ATOM 581 C CA . LEU A 1 77 ? 3.152 -5.787 0.434 1.00 84.75 77 LEU A CA 1
ATOM 582 C C . LEU A 1 77 ? 2.761 -5.269 1.824 1.00 84.75 77 LEU A C 1
ATOM 584 O O . LEU A 1 77 ? 2.908 -5.972 2.825 1.00 84.75 77 LEU A O 1
ATOM 588 N N . LYS A 1 78 ? 2.237 -4.041 1.905 1.00 85.88 78 LYS A N 1
ATOM 589 C CA . LYS A 1 78 ? 1.779 -3.453 3.169 1.00 85.88 78 LYS A CA 1
ATOM 590 C C . LYS A 1 78 ? 0.490 -4.123 3.646 1.00 85.88 78 LYS A C 1
ATOM 592 O O . LYS A 1 78 ? 0.338 -4.366 4.844 1.00 85.88 78 LYS A O 1
ATOM 597 N N . ALA A 1 79 ? -0.420 -4.430 2.724 1.00 85.81 79 ALA A N 1
ATOM 598 C CA . ALA A 1 79 ? -1.650 -5.152 3.016 1.00 85.81 79 ALA A CA 1
ATOM 599 C C . ALA A 1 79 ? -1.362 -6.588 3.476 1.00 85.81 79 ALA A C 1
ATOM 601 O O . ALA A 1 79 ? -1.907 -7.010 4.494 1.00 85.81 79 ALA A O 1
ATOM 602 N N . LEU A 1 80 ? -0.457 -7.292 2.792 1.00 89.19 80 LEU A N 1
ATOM 603 C CA . LEU A 1 80 ? -0.015 -8.635 3.162 1.00 89.19 80 LEU A CA 1
ATOM 604 C C . LEU A 1 80 ? 0.595 -8.643 4.562 1.00 89.19 80 LEU A C 1
ATOM 606 O O . LEU A 1 80 ? 0.121 -9.387 5.410 1.00 89.19 80 LEU A O 1
ATOM 610 N N . LYS A 1 81 ? 1.559 -7.757 4.856 1.00 88.44 81 LYS A N 1
ATOM 611 C CA . LYS A 1 81 ? 2.156 -7.638 6.202 1.00 88.44 81 LYS A CA 1
ATOM 612 C C . LYS A 1 81 ? 1.109 -7.375 7.289 1.00 88.44 81 LYS A C 1
ATOM 614 O O . LYS A 1 81 ? 1.191 -7.959 8.362 1.00 88.44 81 LYS A O 1
ATOM 619 N N . ARG A 1 82 ? 0.114 -6.529 7.003 1.00 85.44 82 ARG A N 1
ATOM 620 C CA . ARG A 1 82 ? -1.006 -6.229 7.912 1.00 85.44 82 ARG A CA 1
ATOM 621 C C . ARG A 1 82 ? -1.872 -7.456 8.203 1.00 85.44 82 ARG A C 1
ATOM 623 O O . ARG A 1 82 ? -2.364 -7.569 9.315 1.00 85.44 82 ARG A O 1
ATOM 630 N N . LYS A 1 83 ? -2.120 -8.294 7.197 1.00 86.94 83 LYS A N 1
ATOM 631 C CA . LYS A 1 83 ? -3.054 -9.425 7.275 1.00 86.94 83 LYS A CA 1
ATOM 632 C C . LYS A 1 83 ? -2.407 -10.723 7.772 1.00 86.94 83 LYS A C 1
ATOM 634 O O . LYS A 1 83 ? -3.112 -11.714 7.884 1.00 86.94 83 LYS A O 1
ATOM 639 N N . ARG A 1 84 ? -1.098 -10.728 8.071 1.00 88.50 84 ARG A N 1
ATOM 640 C CA . ARG A 1 84 ? -0.383 -11.918 8.577 1.00 88.50 84 ARG A CA 1
ATOM 641 C C . ARG A 1 84 ? -0.939 -12.441 9.901 1.00 88.50 84 ARG A C 1
ATOM 643 O O . ARG A 1 84 ? -0.878 -13.637 10.137 1.00 88.50 84 ARG A O 1
ATOM 650 N N . TYR A 1 85 ? -1.467 -11.554 10.742 1.00 89.75 85 TYR A N 1
ATOM 651 C CA . TYR A 1 85 ? -2.008 -11.893 12.055 1.00 89.75 85 TYR A CA 1
ATOM 652 C C . TYR A 1 85 ? -3.397 -11.284 12.231 1.00 89.75 85 TYR A C 1
ATOM 654 O O . TYR A 1 85 ? -3.728 -10.273 11.602 1.00 89.75 85 TYR A O 1
ATOM 662 N N . TYR A 1 86 ? -4.200 -11.888 13.107 1.00 90.88 86 TYR A N 1
ATOM 663 C CA . TYR A 1 86 ? -5.495 -11.337 13.483 1.00 90.88 86 TYR A CA 1
ATOM 664 C C . TYR A 1 86 ? -5.316 -10.003 14.222 1.00 90.88 86 TYR A C 1
ATOM 666 O O . TYR A 1 86 ? -4.606 -9.916 15.219 1.00 90.88 86 TYR A O 1
ATOM 674 N N . GLU A 1 87 ? -5.976 -8.956 13.728 1.00 89.75 87 GLU A N 1
ATOM 675 C CA . GLU A 1 87 ? -6.038 -7.639 14.364 1.00 89.75 87 GLU A CA 1
ATOM 676 C C . GLU A 1 87 ? -7.447 -7.460 14.928 1.00 89.75 87 GLU A C 1
ATOM 678 O O . GLU A 1 87 ? -8.433 -7.599 14.197 1.00 89.75 87 GLU A O 1
ATOM 683 N N . LYS A 1 88 ? -7.561 -7.110 16.214 1.00 94.62 88 LYS A N 1
ATOM 684 C CA . LYS A 1 88 ? -8.872 -6.845 16.811 1.00 94.62 88 LYS A CA 1
ATOM 685 C C . LYS A 1 88 ? -9.574 -5.710 16.049 1.00 94.62 88 LYS A C 1
ATOM 687 O O . LYS A 1 88 ? -8.941 -4.710 15.691 1.00 94.62 88 LYS A O 1
ATOM 692 N N . PRO A 1 89 ? -10.904 -5.772 15.863 1.00 89.00 89 PRO A N 1
ATOM 693 C CA . PRO A 1 89 ? -11.629 -4.790 15.054 1.00 89.00 89 PRO A CA 1
ATOM 694 C C . PRO A 1 89 ? -11.497 -3.350 15.581 1.00 89.00 89 PRO A C 1
ATOM 696 O O . PRO A 1 89 ? -11.450 -2.404 14.794 1.00 89.00 89 PRO A O 1
ATOM 699 N N . SER A 1 90 ? -11.388 -3.166 16.901 1.00 89.88 90 SER A N 1
ATOM 700 C CA . SER A 1 90 ? -11.151 -1.852 17.522 1.00 89.88 90 SER A CA 1
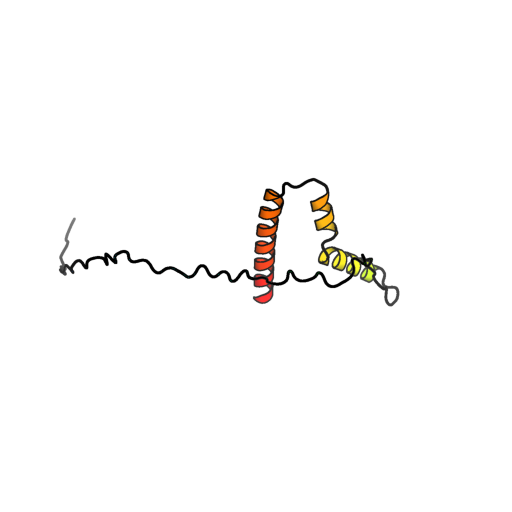ATOM 701 C C . SER A 1 90 ? -9.788 -1.258 17.134 1.00 89.88 90 SER A C 1
ATOM 703 O O . SER A 1 90 ? -9.685 -0.082 16.776 1.00 89.88 90 SER A O 1
ATOM 705 N N . GLU A 1 91 ? -8.740 -2.079 17.113 1.00 88.94 91 GLU A N 1
ATOM 706 C CA . GLU A 1 91 ? -7.382 -1.667 16.740 1.00 88.94 91 GLU A CA 1
ATOM 707 C C . GLU A 1 91 ? -7.292 -1.358 15.244 1.00 88.94 91 GLU A C 1
ATOM 709 O O . GLU A 1 91 ? -6.756 -0.316 14.848 1.00 88.94 91 GLU A O 1
ATOM 714 N N . ALA A 1 92 ? -7.946 -2.180 14.418 1.00 88.19 92 ALA A N 1
ATOM 715 C CA . ALA A 1 92 ? -8.064 -1.950 12.985 1.00 88.19 92 ALA A CA 1
ATOM 716 C C . ALA A 1 92 ? -8.724 -0.596 12.665 1.00 88.19 92 ALA A C 1
ATOM 718 O O . ALA A 1 92 ? -8.259 0.119 11.765 1.00 88.19 92 ALA A O 1
ATOM 719 N N . ARG A 1 93 ? -9.775 -0.217 13.415 1.00 88.06 93 ARG A N 1
ATOM 720 C CA . ARG A 1 93 ? -10.457 1.088 13.307 1.00 88.06 93 ARG A CA 1
ATOM 721 C C . ARG A 1 93 ? -9.535 2.242 13.707 1.00 88.06 93 ARG A C 1
ATOM 723 O O . ARG A 1 93 ? -9.346 3.160 12.904 1.00 88.06 93 ARG A O 1
ATOM 730 N N . LYS A 1 94 ? -8.905 2.170 14.888 1.00 91.50 94 LYS A N 1
ATOM 731 C CA . LYS A 1 94 ? -7.961 3.197 15.378 1.00 91.50 94 LYS A CA 1
ATOM 732 C C . LYS A 1 94 ? -6.821 3.428 14.387 1.00 91.50 94 LYS A C 1
ATOM 734 O O . LYS A 1 94 ? -6.470 4.567 14.076 1.00 91.50 94 LYS A O 1
ATOM 739 N N . ARG A 1 95 ? -6.262 2.356 13.826 1.00 89.00 95 ARG A N 1
ATOM 740 C CA . ARG A 1 95 ? -5.197 2.464 12.831 1.00 89.00 95 ARG A CA 1
ATOM 741 C C . ARG A 1 95 ? -5.668 3.074 11.520 1.00 89.00 95 ARG A C 1
ATOM 743 O O . ARG A 1 95 ? -4.975 3.941 10.995 1.00 89.00 95 ARG A O 1
ATOM 750 N N . LYS A 1 96 ? -6.824 2.659 10.992 1.00 89.06 96 LYS A N 1
ATOM 751 C CA . LYS A 1 96 ? -7.375 3.226 9.749 1.00 89.06 96 LYS A CA 1
ATOM 752 C C . LYS A 1 96 ? -7.538 4.745 9.866 1.00 89.06 96 LYS A C 1
ATOM 754 O O . LYS A 1 96 ? -7.186 5.464 8.934 1.00 89.06 96 LYS A O 1
ATOM 759 N N . GLN A 1 97 ? -7.988 5.231 11.023 1.00 91.56 97 GLN A N 1
ATOM 760 C CA . GLN A 1 97 ? -8.097 6.662 11.307 1.00 91.56 97 GLN A CA 1
ATOM 761 C C . GLN A 1 97 ? -6.723 7.354 11.315 1.00 91.56 97 GLN A C 1
ATOM 763 O O . GLN A 1 97 ? -6.534 8.352 10.621 1.00 91.56 97 GLN A O 1
ATOM 768 N N . ARG A 1 98 ? -5.731 6.788 12.017 1.00 91.00 98 ARG A N 1
ATOM 769 C CA . ARG A 1 98 ? -4.347 7.307 12.027 1.00 91.00 98 ARG A CA 1
ATOM 770 C C . ARG A 1 98 ? -3.726 7.339 10.623 1.00 91.00 98 ARG A C 1
ATOM 772 O O . ARG A 1 98 ? -3.090 8.323 10.248 1.00 91.00 98 ARG A O 1
ATOM 779 N N . GLU A 1 99 ? -3.924 6.289 9.826 1.00 89.12 99 GLU A N 1
ATOM 780 C CA . GLU A 1 99 ? -3.435 6.213 8.445 1.00 89.12 99 GLU A CA 1
ATOM 781 C C . GLU A 1 99 ? -4.113 7.240 7.531 1.00 89.12 99 GLU A C 1
ATOM 783 O O . GLU A 1 99 ? -3.431 7.851 6.707 1.00 89.12 99 GLU A O 1
ATOM 788 N N . ALA A 1 100 ? -5.416 7.480 7.699 1.00 89.31 100 ALA A N 1
ATOM 789 C CA . ALA A 1 100 ? -6.147 8.499 6.951 1.00 89.31 100 ALA A CA 1
ATOM 790 C C . ALA A 1 100 ? -5.621 9.910 7.252 1.00 89.31 100 ALA A C 1
ATOM 792 O O . ALA A 1 100 ? -5.318 10.661 6.323 1.00 89.31 100 ALA A O 1
ATOM 793 N N . VAL A 1 101 ? -5.415 10.241 8.532 1.00 92.31 101 VAL A N 1
ATOM 794 C CA . VAL A 1 101 ? -4.825 11.526 8.947 1.00 92.31 101 VAL A CA 1
ATOM 795 C C . VAL A 1 101 ? -3.416 11.685 8.374 1.00 92.31 101 VAL A C 1
ATOM 797 O O . VAL A 1 101 ? -3.094 12.722 7.794 1.00 92.31 101 VAL A O 1
ATOM 800 N N . ARG A 1 102 ? -2.576 10.643 8.460 1.00 90.44 102 ARG A N 1
ATOM 801 C CA . ARG A 1 102 ? -1.223 10.667 7.883 1.00 90.44 102 ARG A CA 1
ATOM 802 C C . ARG A 1 102 ? -1.252 10.867 6.366 1.00 90.44 102 ARG A C 1
ATOM 804 O O . ARG A 1 102 ? -0.440 11.629 5.844 1.00 90.44 102 ARG A O 1
ATOM 811 N N . ARG A 1 103 ? -2.164 10.195 5.656 1.00 88.88 103 ARG A N 1
ATOM 812 C CA . ARG A 1 103 ? -2.328 10.335 4.200 1.00 88.88 103 ARG A CA 1
ATOM 813 C C . ARG A 1 103 ? -2.752 11.754 3.830 1.00 88.88 103 ARG A C 1
ATOM 815 O O . ARG A 1 103 ? -2.141 12.326 2.934 1.00 88.88 103 ARG A O 1
ATOM 822 N N . ARG A 1 104 ? -3.727 12.321 4.544 1.00 89.56 104 ARG A N 1
ATOM 823 C CA . ARG A 1 104 ? -4.206 13.694 4.346 1.00 89.56 104 ARG A CA 1
ATOM 824 C C . ARG A 1 104 ? -3.083 14.717 4.539 1.00 89.56 104 ARG A C 1
ATOM 826 O O . ARG A 1 104 ? -2.779 15.452 3.609 1.00 89.56 104 ARG A O 1
ATOM 833 N N . ARG A 1 105 ? -2.357 14.647 5.660 1.00 91.56 105 ARG A N 1
ATOM 834 C CA . 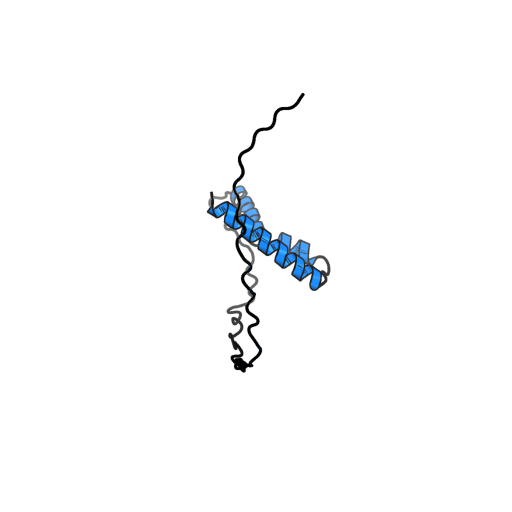ARG A 1 105 ? -1.200 15.525 5.929 1.00 91.56 105 ARG A CA 1
ATOM 835 C C . ARG A 1 105 ? -0.106 15.408 4.864 1.00 91.56 105 ARG A C 1
ATOM 837 O O . ARG A 1 105 ? 0.534 16.392 4.508 1.00 91.56 105 ARG A O 1
ATOM 844 N N . ARG A 1 106 ? 0.146 14.195 4.352 1.00 88.38 106 ARG A N 1
ATOM 845 C CA . ARG A 1 106 ? 1.138 13.980 3.285 1.00 88.38 106 ARG A CA 1
ATOM 846 C C . ARG A 1 106 ? 0.677 14.558 1.946 1.00 88.38 106 ARG A C 1
ATOM 848 O O . ARG A 1 106 ? 1.528 15.010 1.189 1.00 88.38 106 ARG A O 1
ATOM 855 N N . ALA A 1 107 ? -0.622 14.524 1.653 1.00 88.50 107 ALA A N 1
ATOM 856 C CA . ALA A 1 107 ? -1.189 15.137 0.455 1.00 88.50 107 ALA A CA 1
ATOM 857 C C . ALA A 1 107 ? -1.108 16.668 0.533 1.00 88.50 107 ALA A C 1
ATOM 859 O O . ALA A 1 107 ? -0.554 17.275 -0.372 1.00 88.50 107 ALA A O 1
ATOM 860 N N . GLU A 1 108 ? -1.519 17.262 1.655 1.00 89.56 108 GLU A N 1
ATOM 861 C CA . GLU A 1 108 ? -1.464 18.715 1.895 1.00 89.56 108 GLU A CA 1
ATOM 862 C C . GLU A 1 108 ? -0.035 19.279 1.770 1.00 89.56 108 GLU A C 1
ATOM 864 O O . GLU A 1 108 ? 0.180 20.347 1.204 1.00 89.56 108 GLU A O 1
ATOM 869 N N . ARG A 1 109 ? 0.981 18.535 2.232 1.00 89.19 109 ARG A N 1
ATOM 870 C CA . ARG A 1 109 ? 2.395 18.917 2.049 1.00 89.19 109 ARG A CA 1
ATOM 871 C C . ARG A 1 109 ? 2.867 18.867 0.595 1.00 89.19 109 ARG A C 1
ATOM 873 O O . ARG A 1 109 ? 3.812 19.566 0.260 1.00 89.19 109 ARG A O 1
ATOM 880 N N . ARG A 1 110 ? 2.276 18.002 -0.233 1.00 85.56 110 ARG A N 1
ATOM 881 C CA . ARG A 1 110 ? 2.625 17.878 -1.657 1.00 85.56 110 ARG A CA 1
ATOM 882 C C . ARG A 1 110 ? 1.940 18.933 -2.507 1.00 85.56 110 ARG A C 1
ATOM 884 O O . ARG A 1 110 ? 2.522 19.334 -3.491 1.00 85.56 110 ARG A O 1
ATOM 891 N N . THR A 1 111 ? 0.726 19.339 -2.143 1.00 86.75 111 THR A N 1
ATOM 892 C CA . THR A 1 111 ? -0.027 20.369 -2.871 1.00 86.75 111 THR A CA 1
ATOM 893 C C . THR A 1 111 ? 0.452 21.782 -2.555 1.00 86.75 111 THR A C 1
ATOM 895 O O . THR A 1 111 ? 0.196 22.691 -3.327 1.00 86.75 111 THR A O 1
ATOM 898 N N . ARG A 1 112 ? 1.105 21.984 -1.402 1.00 73.19 112 ARG A N 1
ATOM 899 C CA . ARG A 1 112 ? 1.663 23.280 -0.983 1.00 73.19 112 ARG A CA 1
ATOM 900 C C . ARG A 1 112 ? 3.062 23.563 -1.562 1.00 73.19 112 ARG A C 1
ATOM 902 O O . ARG A 1 112 ? 3.572 24.658 -1.358 1.00 73.19 112 ARG A O 1
ATOM 909 N N . LYS A 1 113 ? 3.693 22.581 -2.207 1.00 58.16 113 LYS A N 1
ATOM 910 C CA . LYS A 1 113 ? 5.027 22.687 -2.808 1.00 58.16 113 LYS A CA 1
ATOM 911 C C . LYS A 1 113 ? 4.894 22.674 -4.321 1.00 58.16 113 LYS A C 1
ATOM 913 O O . LYS A 1 113 ? 5.691 23.387 -4.955 1.00 58.16 113 LYS A O 1
#